Protein AF-A0A662W349-F1 (afdb_monomer)

Radius of gyration: 21.01 Å; Cα contacts (8 Å, |Δi|>4): 55; chains: 1; bounding box: 49×40×63 Å

Nearest PDB structures (foldseek):
  4afl-assembly2_F  TM=8.249E-01  e=1.339E+00  Homo sapiens
  3na7-assembly1_A  TM=8.352E-01  e=6.544E+00  Helicobacter pylori NCTC 11638
  4ilo-assembly1_A  TM=7.785E-01  e=8.603E+00  Chlamydia trachomatis L2/434/Bu
  6sv1-assembly2_N  TM=6.855E-01  e=6.196E+00  Rhodospirillum rubrum

Secondary structure (DSSP, 8-state):
--------HHHHHHHHHHHHHHHHHHHHHHHHHHTT---------TT-SS--HHHHHHHHHHHHHHHHHHHHHHHHHHT-SS-TTHHHHHHHHHHHHHHHHHHHHHHHHHHHHHHHHHHHHHHHHHH-TTS--

Foldseek 3Di:
DPPPPPCDPVVVLVVVLVCVLCVVVVVVVVVCVVVVHPDPSPDDDPQDLDQPCVSLVVLVVLLVVLVVLLVVLVVVLVPDDDDPCNVVSVVSNVVSVVCNVSSVVNSVVSVVVSVVSNVVVVCCVVPPVDPPD

Sequence (133 aa):
VAARKLYGFRGFIFHQTIELLAFPTITASFIAWILRRKRPFAVTPKKAEKIPFKLVLPYVTLLVILIASVVKGAFYISGLNMSPFWFAVIVNIFWATYFIPFITFGVYTVFRYYEKEAGVKILERVYEPNLFS

Structure (mmCIF, N/CA/C/O backbone):
data_AF-A0A662W349-F1
#
_entry.id   AF-A0A662W349-F1
#
loop_
_atom_site.group_PDB
_atom_site.id
_atom_site.type_symbol
_atom_site.label_atom_id
_atom_site.label_alt_id
_atom_site.label_comp_id
_atom_site.label_asym_id
_atom_site.label_entity_id
_atom_site.label_seq_id
_atom_site.pdbx_PDB_ins_code
_atom_site.Cartn_x
_atom_site.Cartn_y
_atom_site.Cartn_z
_atom_site.occupancy
_atom_site.B_iso_or_equiv
_atom_site.auth_seq_id
_atom_site.auth_comp_id
_atom_site.auth_asym_id
_atom_site.auth_atom_id
_atom_site.pdbx_PDB_model_num
ATOM 1 N N . VAL A 1 1 ? 14.307 -5.486 34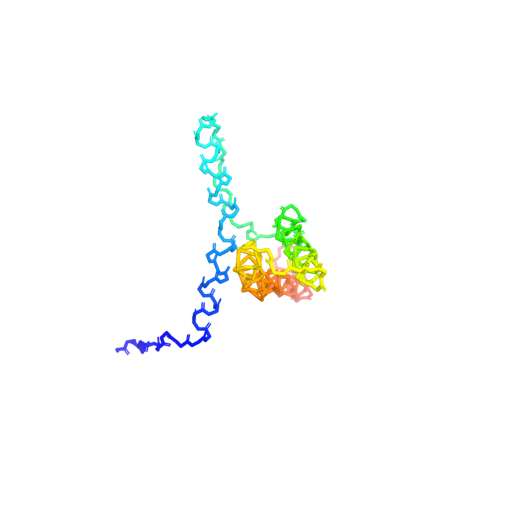.461 1.00 41.00 1 VAL A N 1
ATOM 2 C CA . VAL A 1 1 ? 14.955 -5.088 33.188 1.00 41.00 1 VAL A CA 1
ATOM 3 C C . VAL A 1 1 ? 14.077 -5.579 32.049 1.00 41.00 1 VAL A C 1
ATOM 5 O O . VAL A 1 1 ? 14.002 -6.779 31.830 1.00 41.00 1 VAL A O 1
ATOM 8 N N . ALA A 1 2 ? 13.305 -4.687 31.421 1.00 46.50 2 ALA A N 1
ATOM 9 C CA . ALA A 1 2 ? 12.405 -5.062 30.333 1.00 46.50 2 ALA A CA 1
ATOM 10 C C . ALA A 1 2 ? 13.232 -5.611 29.163 1.00 46.50 2 ALA A C 1
ATOM 12 O O . ALA A 1 2 ? 14.153 -4.944 28.691 1.00 46.50 2 ALA A O 1
ATOM 13 N N . ALA A 1 3 ? 12.934 -6.838 28.734 1.00 46.69 3 ALA A N 1
ATOM 14 C CA . ALA A 1 3 ? 13.577 -7.455 27.587 1.00 46.69 3 ALA A CA 1
ATOM 15 C C . ALA A 1 3 ? 13.434 -6.518 26.380 1.00 46.69 3 ALA A C 1
ATOM 17 O O . ALA A 1 3 ? 12.326 -6.307 25.881 1.00 46.69 3 ALA A O 1
ATOM 18 N N . 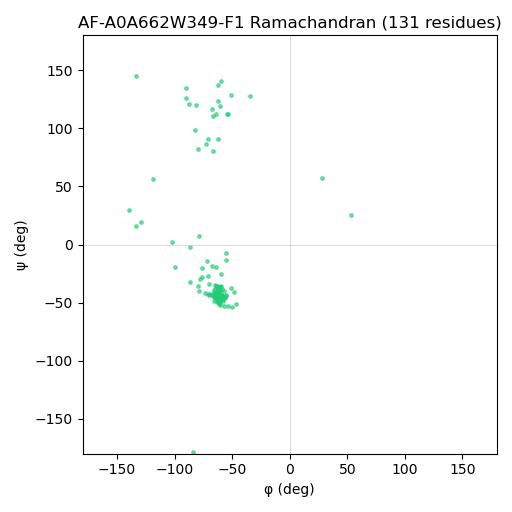ARG A 1 4 ? 14.549 -5.947 25.908 1.00 54.16 4 ARG A N 1
ATOM 19 C CA . ARG A 1 4 ? 14.615 -5.348 24.574 1.00 54.16 4 ARG A CA 1
ATOM 20 C C . ARG A 1 4 ? 14.349 -6.491 23.597 1.00 54.16 4 ARG A C 1
ATOM 22 O O . ARG A 1 4 ? 15.270 -7.217 23.239 1.00 54.16 4 ARG A O 1
ATOM 29 N N . LYS A 1 5 ? 13.084 -6.719 23.227 1.00 62.53 5 LYS A N 1
ATOM 30 C CA . LYS A 1 5 ? 12.742 -7.597 22.104 1.00 62.53 5 LYS A CA 1
ATOM 31 C C . LYS A 1 5 ? 13.537 -7.070 20.915 1.00 62.53 5 LYS A C 1
ATOM 33 O O . LYS A 1 5 ? 13.284 -5.948 20.483 1.00 62.53 5 LYS A O 1
ATOM 38 N N . LEU A 1 6 ? 14.521 -7.838 20.443 1.00 61.59 6 LEU A N 1
ATOM 39 C CA . LEU A 1 6 ? 15.265 -7.487 19.239 1.00 61.59 6 LEU A CA 1
ATOM 40 C C . LEU A 1 6 ? 14.255 -7.186 18.128 1.00 61.59 6 LEU A C 1
ATOM 42 O O . LEU A 1 6 ? 13.342 -7.980 17.880 1.00 61.59 6 LEU A O 1
ATOM 46 N N . TYR A 1 7 ? 14.420 -6.033 17.482 1.00 74.12 7 TYR A N 1
ATOM 47 C CA . TYR A 1 7 ? 13.676 -5.638 16.294 1.00 74.12 7 TYR A CA 1
ATOM 48 C C . TYR A 1 7 ? 14.067 -6.576 15.143 1.00 74.12 7 TYR A C 1
ATOM 50 O O . TYR A 1 7 ? 14.968 -6.300 14.360 1.00 74.12 7 TYR A O 1
ATOM 58 N N . GLY A 1 8 ? 13.469 -7.766 15.126 1.00 85.38 8 GLY A N 1
ATOM 59 C CA . GLY A 1 8 ? 13.697 -8.775 14.097 1.00 85.38 8 GLY A CA 1
ATOM 60 C C . GLY A 1 8 ? 12.823 -8.538 12.870 1.00 85.38 8 GLY A C 1
ATOM 61 O O . GLY A 1 8 ? 11.985 -7.637 12.849 1.00 85.38 8 GLY A O 1
ATOM 62 N N . PHE A 1 9 ? 12.940 -9.420 11.878 1.00 85.25 9 PHE A N 1
ATOM 63 C CA . PHE A 1 9 ? 12.150 -9.374 10.642 1.00 85.25 9 PHE A CA 1
ATOM 64 C C . PHE A 1 9 ? 10.641 -9.198 10.890 1.00 85.25 9 PHE A C 1
ATOM 66 O O . PHE A 1 9 ? 9.992 -8.378 10.253 1.00 85.25 9 PHE A O 1
ATOM 73 N N . ARG A 1 10 ? 10.083 -9.887 11.896 1.00 83.75 10 ARG A N 1
ATOM 74 C CA . ARG A 1 10 ? 8.673 -9.721 12.296 1.00 83.75 10 ARG A CA 1
ATOM 75 C C . ARG A 1 10 ? 8.348 -8.304 12.779 1.00 83.75 10 ARG A C 1
ATOM 77 O O . ARG A 1 10 ? 7.281 -7.791 12.464 1.00 83.75 10 ARG A O 1
ATOM 84 N N . GLY A 1 11 ? 9.256 -7.688 13.538 1.00 85.44 11 GLY A N 1
ATOM 85 C CA . GLY A 1 11 ? 9.127 -6.305 13.996 1.00 85.44 11 GLY A CA 1
ATOM 86 C C . GLY A 1 11 ? 9.177 -5.323 12.831 1.00 85.44 11 GLY A C 1
ATOM 87 O O . GLY A 1 11 ? 8.337 -4.434 12.767 1.00 85.44 11 GLY A O 1
ATOM 88 N N . PHE A 1 12 ? 10.076 -5.558 11.872 1.00 89.25 12 PHE A N 1
ATOM 89 C CA . PHE A 1 12 ? 10.162 -4.779 10.638 1.00 89.25 12 PHE A CA 1
ATOM 90 C C . PHE A 1 12 ? 8.874 -4.846 9.808 1.00 89.25 12 PHE A C 1
ATOM 92 O O . PHE A 1 12 ? 8.305 -3.804 9.495 1.00 89.25 12 PHE A O 1
ATOM 99 N N . ILE A 1 13 ? 8.360 -6.050 9.519 1.00 88.06 13 ILE A N 1
ATOM 100 C CA . ILE A 1 13 ? 7.104 -6.205 8.766 1.00 88.06 13 ILE A CA 1
ATOM 101 C C . ILE A 1 13 ? 5.954 -5.487 9.471 1.00 88.06 13 ILE A C 1
ATOM 103 O O . ILE A 1 13 ? 5.190 -4.759 8.837 1.00 88.06 13 ILE A O 1
ATOM 107 N N . PHE A 1 14 ? 5.836 -5.672 10.785 1.00 87.75 14 PHE A N 1
ATOM 108 C CA . PHE A 1 14 ? 4.772 -5.057 11.567 1.00 87.75 14 PHE A CA 1
ATOM 109 C C . PHE A 1 14 ? 4.871 -3.530 11.577 1.00 87.75 14 PHE A C 1
ATOM 111 O O . PHE A 1 14 ? 3.872 -2.853 11.348 1.00 87.75 14 PHE A O 1
ATOM 118 N N . HIS A 1 15 ? 6.070 -2.990 11.788 1.00 89.62 15 HIS A N 1
ATOM 119 C CA . HIS A 1 15 ? 6.314 -1.554 11.779 1.00 89.62 15 HIS A CA 1
ATOM 120 C C . HIS A 1 15 ? 5.983 -0.939 10.417 1.00 89.62 15 HIS A C 1
ATOM 122 O O . HIS A 1 15 ? 5.150 -0.038 10.351 1.00 89.62 15 HIS A O 1
ATOM 128 N N . GLN A 1 16 ? 6.516 -1.511 9.333 1.00 91.94 16 GLN A N 1
ATOM 129 C CA . GLN A 1 16 ? 6.256 -1.040 7.973 1.00 91.94 16 GLN A CA 1
ATOM 130 C C . GLN A 1 16 ? 4.762 -1.072 7.632 1.00 91.94 16 GLN A C 1
ATOM 132 O O . GLN A 1 16 ? 4.227 -0.173 6.985 1.00 91.94 16 GLN A O 1
ATOM 137 N N . THR A 1 17 ? 4.063 -2.105 8.100 1.00 91.31 17 THR A N 1
ATOM 138 C CA . THR A 1 17 ? 2.618 -2.239 7.908 1.00 91.31 17 THR A CA 1
ATOM 139 C C . THR A 1 17 ? 1.848 -1.162 8.671 1.00 91.31 17 THR A C 1
ATOM 141 O O . THR A 1 17 ? 0.936 -0.559 8.110 1.00 91.31 17 THR A O 1
ATOM 144 N N . ILE A 1 18 ? 2.207 -0.886 9.930 1.00 88.94 18 ILE A N 1
ATOM 145 C CA . ILE A 1 18 ? 1.563 0.173 10.721 1.00 88.94 18 ILE A CA 1
ATOM 146 C C . ILE A 1 18 ? 1.774 1.540 10.079 1.00 88.94 18 ILE A C 1
ATOM 148 O O . ILE A 1 18 ? 0.818 2.307 9.993 1.00 88.94 18 ILE A O 1
ATOM 152 N N . GLU A 1 19 ? 2.983 1.845 9.611 1.00 89.44 19 GLU A N 1
ATOM 153 C CA . GLU A 1 19 ? 3.259 3.114 8.933 1.00 89.44 19 GLU A CA 1
ATOM 154 C C . GLU A 1 19 ? 2.380 3.286 7.690 1.00 89.44 19 GLU A C 1
ATOM 156 O O . GLU A 1 19 ? 1.741 4.326 7.516 1.00 89.44 19 GLU A O 1
ATOM 161 N N . LEU A 1 20 ? 2.260 2.238 6.870 1.00 89.69 20 LEU A N 1
ATOM 162 C CA . LEU A 1 20 ? 1.408 2.249 5.680 1.00 89.69 20 LEU A CA 1
ATOM 163 C C . LEU A 1 20 ? -0.084 2.375 6.019 1.00 89.69 20 LEU A C 1
ATOM 165 O O . LEU A 1 20 ? -0.806 3.087 5.324 1.00 89.69 20 LEU A O 1
ATOM 169 N N . LEU A 1 21 ? -0.555 1.735 7.094 1.00 87.38 21 LEU A N 1
ATOM 170 C CA . LEU A 1 21 ? -1.930 1.885 7.591 1.00 87.38 21 LEU A CA 1
ATOM 171 C C . LEU A 1 21 ? -2.190 3.260 8.230 1.00 87.38 21 LEU A C 1
ATOM 173 O O . LEU A 1 21 ? -3.324 3.733 8.269 1.00 87.38 21 LEU A O 1
ATOM 177 N N . ALA A 1 22 ? -1.168 3.922 8.762 1.00 86.25 22 ALA A N 1
ATOM 178 C CA . ALA A 1 22 ? -1.312 5.270 9.296 1.00 86.25 22 ALA A CA 1
ATOM 179 C C . ALA A 1 22 ? -1.352 6.315 8.171 1.00 86.25 22 ALA A C 1
ATOM 181 O O . ALA A 1 22 ? -2.014 7.349 8.313 1.00 86.25 22 ALA A O 1
ATOM 182 N N . PHE A 1 23 ? -0.688 6.029 7.047 1.00 86.94 23 PHE A N 1
ATOM 183 C CA . PHE A 1 23 ? -0.443 6.982 5.972 1.00 86.94 23 PHE A CA 1
ATOM 184 C C . PHE A 1 23 ? -1.717 7.674 5.454 1.00 86.94 23 PHE A C 1
ATOM 186 O O . PHE A 1 23 ? -1.762 8.901 5.530 1.00 86.94 23 PHE A O 1
ATOM 193 N N . PRO A 1 24 ? -2.812 6.988 5.054 1.00 84.12 24 PRO A N 1
ATOM 194 C CA . PRO A 1 24 ? -4.012 7.677 4.565 1.00 84.12 24 PRO A CA 1
ATOM 195 C C . PRO A 1 24 ? -4.651 8.610 5.594 1.00 84.12 24 PRO A C 1
ATOM 197 O O . PRO A 1 24 ? -5.138 9.682 5.239 1.00 84.12 24 PRO A O 1
ATOM 200 N N . THR A 1 25 ? -4.635 8.227 6.873 1.00 82.56 25 THR A N 1
ATOM 201 C CA . THR A 1 25 ? -5.194 9.041 7.962 1.00 82.56 25 THR A CA 1
ATOM 202 C C . THR A 1 25 ? -4.344 10.285 8.204 1.00 82.56 25 THR A C 1
ATOM 204 O O . THR A 1 25 ? -4.884 11.386 8.342 1.00 82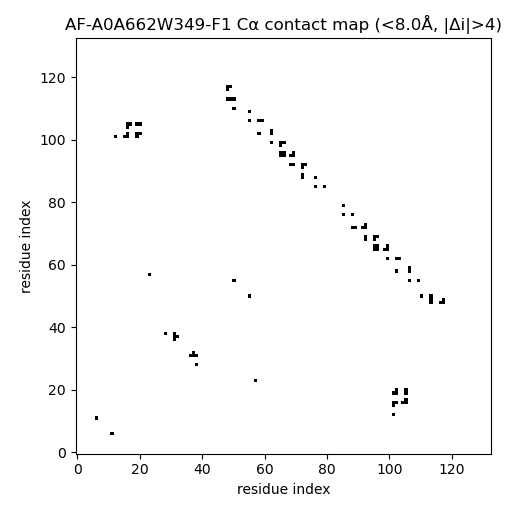.56 25 THR A O 1
ATOM 207 N N . ILE A 1 26 ? -3.017 10.132 8.208 1.00 85.25 26 ILE A N 1
ATOM 208 C CA . ILE A 1 26 ? -2.066 11.241 8.340 1.00 85.25 26 ILE A CA 1
ATOM 209 C C . ILE A 1 26 ? -2.203 12.190 7.145 1.00 85.25 26 ILE A C 1
ATOM 211 O O . ILE A 1 26 ? -2.400 13.389 7.339 1.00 85.25 26 ILE A O 1
ATOM 215 N N . THR A 1 27 ? -2.201 11.669 5.916 1.00 88.19 27 THR A N 1
ATOM 216 C CA . THR A 1 27 ? -2.360 12.463 4.691 1.00 88.19 27 THR A CA 1
ATOM 217 C C . THR A 1 27 ? -3.700 13.195 4.664 1.00 88.19 27 THR A C 1
ATOM 219 O O . THR A 1 27 ? -3.742 14.390 4.379 1.00 88.19 27 THR A O 1
ATOM 222 N N . ALA A 1 28 ? -4.803 12.531 5.017 1.00 85.00 28 ALA A N 1
ATOM 223 C CA . ALA A 1 28 ? -6.116 13.171 5.080 1.00 85.00 28 ALA A CA 1
ATOM 224 C C . ALA A 1 28 ? -6.165 14.293 6.129 1.00 85.00 28 ALA A C 1
ATOM 226 O O . ALA A 1 28 ? -6.798 15.324 5.894 1.00 85.00 28 ALA A O 1
ATOM 227 N N . SER A 1 29 ? -5.493 14.107 7.268 1.00 85.75 29 SER A N 1
ATOM 228 C CA . SER A 1 29 ? -5.413 15.112 8.334 1.00 85.75 29 SER A CA 1
ATOM 229 C C . SER A 1 29 ? -4.573 16.313 7.902 1.00 85.75 29 SER A C 1
ATOM 231 O O . SER A 1 29 ? -4.988 17.455 8.093 1.00 85.75 29 SER A O 1
ATOM 233 N N . PHE A 1 30 ? -3.443 16.062 7.240 1.00 89.06 30 PHE A N 1
ATOM 234 C CA . PHE A 1 30 ? -2.594 17.093 6.651 1.00 89.06 30 PHE A CA 1
ATOM 235 C C . PHE A 1 30 ? -3.343 17.918 5.592 1.00 89.06 30 PHE A C 1
ATOM 237 O O . PHE A 1 30 ? -3.350 19.146 5.653 1.00 89.06 30 PHE A O 1
ATOM 244 N N . ILE A 1 31 ? -4.064 17.261 4.676 1.00 89.88 31 ILE A N 1
ATOM 245 C CA . ILE A 1 31 ? -4.890 17.939 3.665 1.00 89.88 31 ILE A CA 1
ATOM 246 C C . ILE A 1 31 ? -6.014 18.749 4.326 1.00 89.88 31 ILE A C 1
ATOM 248 O O . ILE A 1 31 ? -6.271 19.887 3.937 1.00 89.88 31 ILE A O 1
ATOM 252 N N . ALA A 1 32 ? -6.693 18.194 5.335 1.00 88.12 32 ALA A N 1
ATOM 253 C CA . ALA A 1 32 ? -7.740 18.914 6.056 1.00 88.12 32 ALA A CA 1
ATOM 254 C C . ALA A 1 32 ? -7.198 20.180 6.734 1.00 88.12 32 ALA A C 1
ATOM 256 O O . ALA A 1 32 ? -7.855 21.221 6.680 1.00 88.12 32 ALA A O 1
ATOM 257 N N . TRP A 1 33 ? -5.995 20.104 7.307 1.00 89.12 33 TRP A N 1
ATOM 258 C CA . TRP A 1 33 ? -5.300 21.245 7.893 1.00 89.12 33 TRP A CA 1
ATOM 259 C C . TRP A 1 33 ? -4.974 22.326 6.850 1.00 89.12 33 TRP A C 1
ATOM 261 O O . TRP A 1 33 ? -5.337 23.482 7.070 1.00 89.12 33 TRP A O 1
ATOM 271 N N . ILE A 1 34 ? -4.410 21.959 5.688 1.00 93.94 34 ILE A N 1
ATOM 272 C CA . ILE A 1 34 ? -4.162 22.898 4.571 1.00 93.94 34 ILE A CA 1
ATOM 273 C C . ILE A 1 34 ? -5.457 23.610 4.160 1.00 93.94 34 ILE A C 1
ATOM 275 O O . ILE A 1 34 ? -5.484 24.826 3.980 1.00 93.94 34 ILE A O 1
ATOM 279 N N . LEU A 1 35 ? -6.558 22.864 4.065 1.00 95.31 35 LEU A N 1
ATOM 280 C CA . LEU A 1 35 ? -7.871 23.388 3.683 1.00 95.31 35 LEU A CA 1
ATOM 281 C C . LEU A 1 35 ? -8.607 24.112 4.826 1.00 95.31 35 LEU A C 1
ATOM 283 O O . LEU A 1 35 ? -9.788 24.428 4.680 1.00 95.31 35 LEU A O 1
ATOM 287 N N . ARG A 1 36 ? -7.952 24.338 5.975 1.00 91.00 36 ARG A N 1
ATOM 288 C CA . ARG A 1 36 ? -8.528 24.945 7.191 1.00 91.00 36 ARG A CA 1
ATOM 289 C C . ARG A 1 36 ? -9.813 24.256 7.677 1.00 91.00 36 ARG A C 1
ATOM 291 O O . ARG A 1 36 ? -10.641 24.862 8.358 1.00 91.00 36 ARG A O 1
ATOM 298 N N . ARG A 1 37 ? -9.992 22.971 7.354 1.00 85.56 37 ARG A N 1
ATOM 299 C CA . ARG A 1 37 ? -11.137 22.168 7.795 1.00 85.56 37 ARG A CA 1
ATOM 300 C C . ARG A 1 37 ? -10.886 21.669 9.212 1.00 85.56 37 ARG A C 1
ATOM 302 O O . ARG A 1 37 ? -9.964 20.896 9.454 1.00 85.56 37 ARG A O 1
ATOM 309 N N . LYS A 1 38 ? -11.761 22.042 10.145 1.00 77.06 38 LYS A N 1
ATOM 310 C CA . LYS A 1 38 ? -11.753 21.506 11.512 1.00 77.06 38 LYS A CA 1
ATOM 311 C C . LYS A 1 38 ? -12.422 20.130 11.526 1.00 77.06 38 LYS A C 1
ATOM 313 O O . LYS A 1 38 ? -13.612 20.021 11.807 1.00 77.06 38 LYS A O 1
ATOM 318 N N . ARG A 1 39 ? -11.683 19.076 11.165 1.00 68.81 39 ARG A N 1
ATOM 319 C CA . ARG A 1 39 ? -12.143 17.695 11.376 1.00 68.81 39 ARG A CA 1
ATOM 320 C C . ARG A 1 39 ? -11.672 17.199 12.744 1.00 68.81 39 ARG A C 1
ATOM 322 O O . ARG A 1 39 ? -10.470 17.257 12.997 1.00 68.81 39 ARG A O 1
ATOM 329 N N . PRO A 1 40 ? -12.572 16.701 13.611 1.00 68.62 40 PRO A N 1
ATOM 330 C CA . PRO A 1 40 ? -12.153 16.055 14.844 1.00 68.62 40 PRO A CA 1
ATOM 331 C C . PRO A 1 40 ? -11.318 14.817 14.507 1.00 68.62 40 PRO A C 1
ATOM 333 O O . PRO A 1 40 ? -11.652 14.061 13.589 1.00 68.62 40 PRO A O 1
ATOM 336 N N . PHE A 1 41 ? -10.226 14.623 15.246 1.00 64.44 41 PHE A N 1
ATOM 337 C CA . PHE A 1 41 ? -9.403 13.426 15.136 1.00 64.44 41 PHE A CA 1
ATOM 338 C C . PHE A 1 41 ? -10.181 12.253 15.739 1.00 64.44 41 PHE A C 1
ATOM 340 O O . PHE A 1 41 ? -10.154 12.016 16.945 1.00 64.44 41 PHE A O 1
ATOM 347 N N . ALA A 1 42 ? -10.954 11.562 14.903 1.00 61.84 42 ALA A N 1
ATOM 348 C CA . ALA A 1 42 ? -11.678 10.364 15.296 1.00 61.84 42 ALA A CA 1
ATOM 349 C C . ALA A 1 42 ? -10.680 9.211 15.472 1.00 61.84 42 ALA A C 1
ATOM 351 O O . ALA A 1 42 ? -10.414 8.447 14.546 1.00 61.84 42 ALA A O 1
ATOM 352 N N . VAL A 1 43 ? -10.113 9.109 16.674 1.00 55.72 43 VAL A N 1
ATOM 353 C CA . VAL A 1 43 ? -9.453 7.890 17.150 1.00 55.72 43 VAL A CA 1
ATOM 354 C C . VAL A 1 43 ? -10.469 6.748 17.158 1.00 55.72 43 VAL A C 1
ATOM 356 O O . VAL A 1 43 ? -11.645 6.956 17.457 1.00 55.72 43 VAL A O 1
ATOM 359 N N . THR A 1 44 ? -10.013 5.562 16.765 1.00 58.09 44 THR A N 1
ATOM 360 C CA . THR A 1 44 ? -10.789 4.351 16.467 1.00 58.09 44 THR A CA 1
ATOM 361 C C . THR A 1 44 ? -12.029 4.183 17.360 1.00 58.09 44 THR A C 1
ATOM 363 O O . THR A 1 44 ? -11.905 4.213 18.588 1.00 58.09 44 THR A O 1
ATOM 366 N N . PRO A 1 45 ? -13.234 3.980 16.796 1.00 56.69 45 PRO A N 1
ATOM 367 C CA . PRO A 1 45 ? -14.435 3.805 17.604 1.00 56.69 45 PRO A CA 1
ATOM 368 C C . PRO A 1 45 ? -14.334 2.522 18.442 1.00 56.69 45 PRO A C 1
ATOM 370 O O . PRO A 1 45 ? -14.414 1.424 17.898 1.00 56.69 45 PRO A O 1
ATOM 373 N N . LYS A 1 46 ? -14.243 2.658 19.774 1.00 57.03 46 LYS A N 1
ATOM 374 C CA . LYS A 1 46 ? -14.188 1.551 20.760 1.00 57.03 46 LYS A CA 1
ATOM 375 C C . LYS A 1 46 ? -15.356 0.548 20.690 1.00 57.03 46 LYS A C 1
ATOM 377 O O . LYS A 1 46 ? -15.348 -0.434 21.414 1.00 57.03 46 LYS A O 1
ATOM 382 N N . LYS A 1 47 ? -16.393 0.806 19.884 1.00 57.78 47 LYS A N 1
ATOM 383 C CA . LYS A 1 47 ? -17.620 -0.003 19.819 1.00 57.78 47 LYS A CA 1
ATOM 384 C C . LYS A 1 47 ? -18.078 -0.336 18.396 1.00 57.78 47 LYS A C 1
ATOM 386 O O . LYS A 1 47 ? -19.231 -0.728 18.234 1.00 57.78 47 LYS A O 1
ATOM 391 N N . ALA A 1 48 ? -17.247 -0.193 17.364 1.00 59.47 48 ALA A N 1
ATOM 392 C CA . ALA A 1 48 ? -17.703 -0.479 16.001 1.00 59.47 48 ALA A CA 1
ATOM 393 C C . ALA A 1 48 ? -17.996 -1.979 15.799 1.00 59.47 48 ALA A C 1
ATOM 395 O O . ALA A 1 48 ? -17.115 -2.819 15.910 1.00 59.47 48 ALA A O 1
ATOM 396 N N . GLU A 1 49 ? -19.258 -2.311 15.515 1.00 60.72 49 GLU A N 1
ATOM 397 C CA . GLU A 1 49 ? -19.728 -3.683 15.243 1.00 60.72 49 GLU A CA 1
ATOM 398 C C . GLU A 1 49 ? -19.356 -4.188 13.849 1.00 60.72 49 GLU A C 1
ATOM 400 O O . GLU A 1 49 ? -19.380 -5.386 13.587 1.00 60.72 49 GLU A O 1
ATOM 405 N N . LYS A 1 50 ? -19.051 -3.269 12.932 1.00 70.44 50 LYS A N 1
ATOM 406 C CA . LYS A 1 50 ? -18.769 -3.570 11.533 1.00 70.44 50 LYS A CA 1
ATOM 407 C C . LYS A 1 50 ? -17.524 -2.830 11.098 1.00 70.44 50 LYS A C 1
ATOM 409 O O . LYS A 1 50 ? -17.307 -1.685 11.499 1.00 70.44 50 LYS A O 1
ATOM 414 N N . ILE A 1 51 ? -16.754 -3.473 10.227 1.00 72.94 51 ILE A N 1
ATOM 415 C CA . ILE A 1 51 ? -15.626 -2.841 9.553 1.00 72.94 51 ILE A CA 1
ATOM 416 C C . ILE A 1 51 ? -16.176 -1.661 8.745 1.00 72.94 51 ILE A C 1
ATOM 418 O O . ILE A 1 51 ? -17.002 -1.867 7.849 1.00 72.94 51 ILE A O 1
ATOM 422 N N . PRO A 1 52 ? -15.751 -0.419 9.019 1.00 76.44 52 PRO A N 1
ATOM 423 C CA . PRO A 1 52 ? -16.152 0.704 8.198 1.00 76.44 52 PRO A CA 1
ATOM 424 C C . PRO A 1 52 ? -15.522 0.527 6.817 1.00 76.44 52 PRO A C 1
ATOM 426 O O . PRO A 1 52 ? -14.313 0.666 6.660 1.00 76.44 52 PRO A O 1
ATOM 429 N N . PHE A 1 53 ? -16.339 0.250 5.798 1.00 77.06 53 PHE A N 1
ATOM 430 C CA . PHE A 1 53 ? -15.874 0.063 4.416 1.00 77.06 53 PHE A CA 1
ATOM 431 C C . PHE A 1 53 ? -14.971 1.214 3.946 1.00 77.06 53 PHE A C 1
ATOM 433 O O . PHE A 1 53 ? -13.944 0.989 3.316 1.00 77.06 53 PHE A O 1
ATOM 440 N N . LYS A 1 54 ? -15.292 2.449 4.358 1.00 80.06 54 LYS A N 1
ATOM 441 C CA . LYS A 1 54 ? -14.504 3.662 4.077 1.00 80.06 54 LYS A CA 1
ATOM 442 C C . LYS A 1 54 ? -13.066 3.613 4.611 1.00 80.06 54 LYS A C 1
ATOM 444 O O . LYS A 1 54 ? -12.216 4.315 4.077 1.00 80.06 54 LYS A O 1
ATOM 449 N N . LEU A 1 55 ? -12.801 2.825 5.654 1.00 79.88 55 LEU A N 1
ATOM 450 C CA . LEU A 1 55 ? -11.465 2.642 6.220 1.00 79.88 55 LEU A CA 1
ATOM 451 C C . LEU A 1 55 ? -10.636 1.675 5.374 1.00 79.88 55 LEU A C 1
ATOM 453 O O . LEU A 1 55 ? -9.460 1.924 5.163 1.00 79.88 55 LEU A O 1
ATOM 457 N N . VAL A 1 56 ? -11.239 0.592 4.876 1.00 85.25 56 VAL A N 1
ATOM 458 C CA . VAL A 1 56 ? -10.524 -0.466 4.140 1.00 85.25 56 VAL A CA 1
ATOM 459 C C . VAL A 1 56 ? -10.393 -0.152 2.649 1.00 85.25 56 VAL A C 1
ATOM 461 O O . VAL A 1 56 ? -9.381 -0.487 2.034 1.00 85.25 56 VAL A O 1
ATOM 464 N N . LEU A 1 57 ? -11.378 0.550 2.082 1.00 88.81 57 LEU A N 1
ATOM 465 C CA . LEU A 1 57 ? -11.434 0.927 0.672 1.00 88.81 57 LEU A CA 1
ATOM 466 C C . LEU A 1 57 ? -10.124 1.519 0.115 1.00 88.81 57 LEU A C 1
ATOM 468 O O . LEU A 1 57 ? -9.671 1.007 -0.905 1.00 88.81 57 LEU A O 1
ATOM 472 N N . PRO A 1 58 ? -9.476 2.536 0.727 1.00 88.69 58 PRO A N 1
ATOM 473 C CA . PRO A 1 58 ? -8.253 3.108 0.157 1.00 88.69 58 PRO A CA 1
ATOM 474 C C . PRO A 1 58 ? -7.125 2.077 0.008 1.00 88.69 58 PRO A C 1
ATOM 476 O O . PRO A 1 58 ? -6.399 2.116 -0.982 1.00 88.69 58 PRO A O 1
ATOM 479 N N . TYR A 1 59 ? -7.011 1.124 0.937 1.00 91.31 59 TYR A N 1
ATOM 480 C CA . TYR A 1 59 ? -5.983 0.083 0.889 1.00 91.31 59 TYR A CA 1
ATOM 481 C C . TYR A 1 59 ? -6.277 -0.968 -0.175 1.00 91.31 59 TYR A C 1
ATOM 483 O O . TYR A 1 59 ? -5.371 -1.364 -0.899 1.00 91.31 59 TYR A O 1
ATOM 491 N N . VAL A 1 60 ? -7.538 -1.393 -0.305 1.00 92.12 60 VAL A N 1
ATOM 492 C CA . VAL A 1 60 ? -7.948 -2.353 -1.342 1.00 92.12 60 VAL A CA 1
ATOM 493 C C . VAL A 1 60 ? -7.773 -1.743 -2.730 1.00 92.12 60 VAL A C 1
ATOM 495 O O . VAL A 1 60 ? -7.203 -2.383 -3.608 1.00 92.12 60 VAL A O 1
ATOM 498 N N . THR A 1 61 ? -8.181 -0.486 -2.917 1.00 93.00 61 THR A N 1
ATOM 499 C CA . THR A 1 61 ? -7.967 0.239 -4.175 1.00 93.00 61 THR A CA 1
ATOM 500 C C . THR A 1 61 ? -6.480 0.346 -4.503 1.00 93.00 61 THR A C 1
ATOM 502 O O . THR A 1 61 ? -6.079 0.040 -5.624 1.00 93.00 61 THR A O 1
ATOM 505 N N . LEU A 1 62 ? -5.644 0.724 -3.529 1.00 92.88 62 LEU A N 1
ATOM 506 C CA . LEU A 1 62 ? -4.197 0.806 -3.725 1.00 92.88 62 LEU A CA 1
ATOM 507 C C . LEU A 1 62 ? -3.591 -0.562 -4.068 1.00 92.88 62 LEU A C 1
ATOM 509 O O . LEU A 1 62 ? -2.764 -0.648 -4.970 1.00 92.88 62 LEU A O 1
ATOM 513 N N . LEU A 1 63 ? -4.036 -1.634 -3.410 1.00 95.00 63 LEU A N 1
ATOM 514 C CA . LEU A 1 63 ? -3.582 -2.997 -3.678 1.00 95.00 63 LEU A CA 1
ATOM 515 C C . LEU A 1 63 ? -3.901 -3.427 -5.118 1.00 95.00 63 LEU A C 1
ATOM 517 O O . LEU A 1 63 ? -3.024 -3.940 -5.809 1.00 95.00 63 LEU A O 1
ATOM 521 N N . VAL A 1 64 ? -5.121 -3.160 -5.595 1.00 96.00 64 VAL A N 1
ATOM 522 C CA . VAL A 1 64 ? -5.527 -3.446 -6.982 1.00 96.00 64 VAL A CA 1
ATOM 523 C C . VAL A 1 64 ? -4.678 -2.653 -7.978 1.00 96.00 64 VAL A C 1
ATOM 525 O O . VAL A 1 64 ? -4.204 -3.223 -8.959 1.00 96.00 64 VAL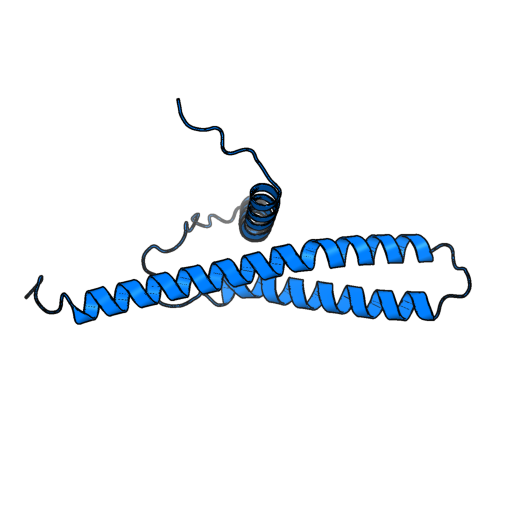 A O 1
ATOM 528 N N . ILE A 1 65 ? -4.432 -1.364 -7.713 1.00 96.38 65 ILE A N 1
ATOM 529 C CA . ILE A 1 65 ? -3.576 -0.518 -8.560 1.00 96.38 65 ILE A CA 1
ATOM 530 C C . ILE A 1 65 ? -2.145 -1.065 -8.614 1.00 96.38 65 ILE A C 1
ATOM 532 O O . ILE A 1 65 ? -1.562 -1.134 -9.694 1.00 96.38 65 ILE A O 1
ATOM 536 N N . LEU A 1 66 ? -1.578 -1.477 -7.477 1.00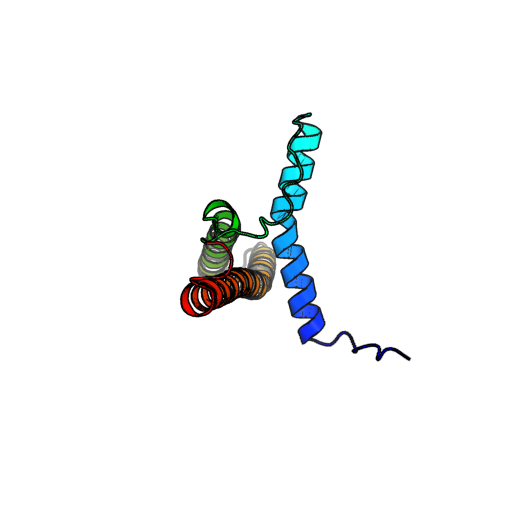 96.31 66 LEU A N 1
ATOM 537 C CA . LEU A 1 66 ? -0.223 -2.029 -7.417 1.00 96.31 66 LEU A CA 1
ATOM 538 C C . LEU A 1 66 ? -0.113 -3.347 -8.184 1.00 96.31 66 LEU A C 1
ATOM 540 O O . LEU A 1 66 ? 0.810 -3.503 -8.980 1.00 96.31 66 LEU A O 1
ATOM 544 N N . ILE A 1 67 ? -1.074 -4.259 -8.014 1.00 96.62 67 ILE A N 1
ATOM 545 C CA . ILE A 1 67 ? -1.116 -5.524 -8.762 1.00 96.62 67 ILE A CA 1
ATOM 546 C C . ILE A 1 67 ? -1.232 -5.247 -10.265 1.00 96.62 67 ILE A C 1
ATOM 548 O O . ILE A 1 67 ? -0.452 -5.782 -11.051 1.00 96.62 67 ILE A O 1
ATOM 552 N N . ALA A 1 68 ? -2.150 -4.366 -10.672 1.00 96.88 68 ALA A N 1
ATOM 553 C CA . ALA A 1 68 ? -2.304 -3.981 -12.073 1.00 96.88 68 ALA A CA 1
ATOM 554 C C . ALA A 1 68 ? -1.026 -3.339 -12.640 1.00 96.88 68 ALA A C 1
ATOM 556 O O . ALA A 1 68 ? -0.659 -3.608 -13.783 1.00 96.88 68 ALA A O 1
ATOM 557 N N . SER A 1 69 ? -0.322 -2.532 -11.840 1.00 96.12 69 SER A N 1
ATOM 558 C CA . SER A 1 69 ? 0.956 -1.916 -12.210 1.00 96.12 69 SER A CA 1
ATOM 559 C C . SER A 1 69 ? 2.052 -2.959 -12.435 1.00 96.12 69 SER A C 1
ATOM 561 O O . SER A 1 69 ? 2.735 -2.910 -13.456 1.00 96.12 69 SER A O 1
ATOM 563 N N . VAL A 1 70 ? 2.176 -3.951 -11.544 1.00 96.31 70 VAL A N 1
ATOM 564 C CA . VAL A 1 70 ? 3.134 -5.062 -11.692 1.00 96.31 70 VAL A CA 1
ATOM 565 C C . VAL A 1 70 ? 2.839 -5.865 -12.956 1.00 96.31 70 VAL A C 1
ATOM 567 O O . VAL A 1 70 ? 3.741 -6.088 -13.761 1.00 96.31 70 VAL A O 1
ATOM 570 N N . VAL A 1 71 ? 1.576 -6.243 -13.172 1.00 95.75 71 VAL A N 1
ATOM 571 C CA . VAL A 1 71 ? 1.152 -7.002 -14.358 1.00 95.75 71 VAL A CA 1
ATOM 572 C C . VAL A 1 71 ? 1.446 -6.215 -15.637 1.00 95.75 71 VAL A C 1
ATOM 574 O O . VAL A 1 71 ? 2.085 -6.731 -16.554 1.00 95.75 71 VAL A O 1
ATOM 577 N N . LYS A 1 72 ? 1.045 -4.940 -15.691 1.00 94.25 72 LYS A N 1
ATOM 578 C CA . LYS A 1 72 ? 1.287 -4.070 -16.849 1.00 94.25 72 LYS A CA 1
ATOM 579 C C . LYS A 1 72 ? 2.781 -3.857 -17.101 1.00 94.25 72 LYS A C 1
ATOM 581 O O . LYS A 1 72 ? 3.207 -3.891 -18.252 1.00 94.25 72 LYS A O 1
ATOM 586 N N . GLY A 1 73 ? 3.572 -3.653 -16.050 1.00 91.94 73 GLY A N 1
ATOM 587 C CA . GLY A 1 73 ? 5.022 -3.500 -16.145 1.00 91.94 73 GLY A CA 1
ATOM 588 C C . GLY A 1 73 ? 5.704 -4.764 -16.669 1.00 91.94 73 GLY A C 1
ATOM 589 O O . GLY A 1 73 ? 6.571 -4.669 -17.535 1.00 91.94 73 GLY A O 1
ATOM 590 N N . ALA A 1 74 ? 5.282 -5.942 -16.204 1.00 91.62 74 ALA A N 1
ATOM 591 C CA . ALA A 1 74 ? 5.817 -7.221 -16.664 1.00 91.62 74 ALA A CA 1
ATOM 592 C C . ALA A 1 74 ? 5.551 -7.442 -18.164 1.00 91.62 74 ALA A C 1
ATOM 594 O O . ALA A 1 74 ? 6.478 -7.754 -18.912 1.00 91.62 74 ALA A O 1
ATOM 595 N N . PHE A 1 75 ? 4.318 -7.188 -18.624 1.00 91.25 75 PHE A N 1
ATOM 596 C CA . PHE A 1 75 ? 3.992 -7.231 -20.054 1.00 91.25 75 PHE A CA 1
ATOM 597 C C . PHE A 1 75 ? 4.790 -6.204 -20.859 1.00 91.25 75 PHE A C 1
ATOM 599 O O . PHE A 1 75 ? 5.291 -6.522 -21.936 1.00 91.25 75 PHE A O 1
ATOM 606 N N . TYR A 1 76 ? 4.964 -4.994 -20.327 1.00 89.00 76 TYR A N 1
ATOM 607 C CA . TYR A 1 76 ? 5.736 -3.953 -20.996 1.00 89.00 76 TYR A CA 1
ATOM 608 C C . TYR A 1 76 ? 7.197 -4.371 -21.210 1.00 89.00 76 TYR A C 1
ATOM 610 O O . TYR A 1 76 ? 7.701 -4.234 -22.318 1.00 89.00 76 TYR A O 1
ATOM 618 N N . ILE A 1 77 ? 7.858 -4.952 -20.200 1.00 85.88 77 ILE A N 1
ATOM 619 C CA . ILE A 1 77 ? 9.247 -5.430 -20.320 1.00 85.88 77 ILE A CA 1
ATOM 620 C C . ILE A 1 77 ? 9.374 -6.533 -21.375 1.00 85.88 77 ILE A C 1
ATOM 622 O O . ILE A 1 77 ? 10.334 -6.525 -22.142 1.00 85.88 77 ILE A O 1
ATOM 626 N N . SER A 1 78 ? 8.402 -7.446 -21.453 1.00 80.75 78 SER A N 1
ATOM 627 C CA . SER A 1 78 ? 8.445 -8.565 -22.405 1.00 80.75 78 SER A CA 1
ATOM 628 C C . SER A 1 78 ? 8.400 -8.145 -23.882 1.00 80.75 78 SER A C 1
ATOM 630 O O . SER A 1 78 ? 8.809 -8.918 -24.741 1.00 80.75 78 SER A O 1
ATOM 632 N N . GLY A 1 79 ? 7.936 -6.925 -24.180 1.00 78.62 79 GLY A N 1
ATOM 633 C CA . GLY A 1 79 ? 7.840 -6.384 -25.540 1.00 78.62 79 GLY A CA 1
ATOM 634 C C . GLY A 1 79 ? 8.938 -5.385 -25.925 1.00 78.62 79 GLY A C 1
ATOM 635 O O . GLY A 1 79 ? 8.872 -4.815 -27.014 1.00 78.62 79 GLY A O 1
ATOM 636 N N . LEU A 1 80 ? 9.917 -5.110 -25.054 1.00 70.56 80 LEU A N 1
ATOM 637 C CA . LEU A 1 80 ? 10.930 -4.080 -25.306 1.00 70.56 80 LEU A CA 1
ATOM 638 C C . LEU A 1 80 ? 12.142 -4.612 -26.083 1.00 70.56 80 LEU A C 1
ATOM 640 O O . LEU A 1 80 ? 12.915 -5.423 -25.579 1.00 70.56 80 LEU A O 1
ATOM 644 N N . ASN A 1 81 ? 12.402 -4.012 -27.246 1.00 63.94 81 ASN A N 1
ATOM 645 C CA . ASN A 1 81 ? 13.717 -4.027 -27.887 1.00 63.94 81 ASN A CA 1
ATOM 646 C C . ASN A 1 81 ? 14.586 -2.925 -27.252 1.00 63.94 81 ASN A C 1
ATOM 648 O O . ASN A 1 81 ? 14.403 -1.756 -27.578 1.00 63.94 81 ASN A O 1
ATOM 652 N N . MET A 1 82 ? 15.462 -3.287 -26.302 1.00 61.78 82 MET A N 1
ATOM 653 C CA . MET A 1 82 ? 16.537 -2.459 -25.703 1.00 61.78 82 MET A CA 1
ATOM 654 C C . MET A 1 82 ? 16.298 -0.929 -25.684 1.00 61.78 82 MET A C 1
ATOM 656 O O . MET A 1 82 ? 17.097 -0.143 -26.186 1.00 61.78 82 MET A O 1
ATOM 660 N N . SER A 1 83 ? 15.199 -0.484 -25.070 1.00 74.00 83 SER A N 1
ATOM 661 C CA . SER A 1 83 ? 14.947 0.940 -24.811 1.00 74.00 83 SER A CA 1
ATOM 662 C C . SER A 1 83 ? 15.513 1.323 -23.443 1.00 74.00 83 SER A C 1
ATOM 664 O O . SER A 1 83 ? 15.214 0.607 -22.489 1.00 74.00 83 SER A O 1
ATOM 666 N N . 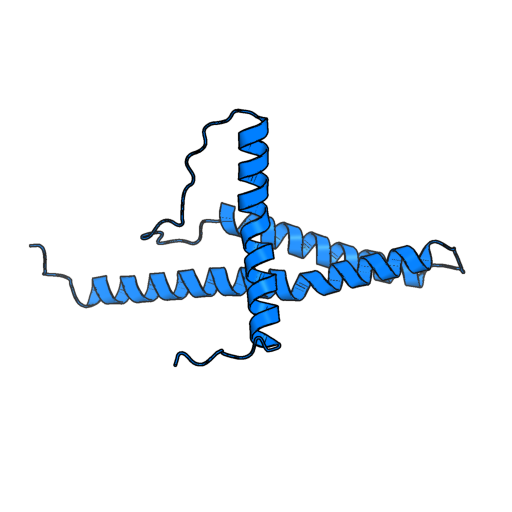PRO A 1 84 ? 16.236 2.450 -23.274 1.00 73.88 84 PRO A N 1
ATOM 667 C CA . PRO A 1 84 ? 16.806 2.875 -21.984 1.00 73.88 84 PRO A CA 1
ATOM 668 C C . PRO A 1 84 ? 15.786 2.998 -20.834 1.00 73.88 84 PRO A C 1
ATOM 670 O O . PRO A 1 84 ? 16.166 3.042 -19.667 1.00 73.88 84 PRO A O 1
ATOM 673 N N . PHE A 1 85 ? 14.485 2.981 -21.135 1.00 80.94 85 PHE A N 1
ATOM 674 C CA . PHE A 1 85 ? 13.407 2.969 -20.148 1.00 80.94 85 PHE A CA 1
ATOM 675 C C . PHE A 1 85 ? 13.240 1.646 -19.381 1.00 80.94 85 PHE A C 1
ATOM 677 O O . PHE A 1 85 ? 12.562 1.639 -18.353 1.00 80.94 85 PHE A O 1
ATOM 684 N N . TRP A 1 86 ? 13.852 0.537 -19.821 1.00 83.50 86 TRP A N 1
ATOM 685 C CA . TRP A 1 86 ? 13.662 -0.783 -19.198 1.00 83.50 86 TRP A CA 1
ATOM 686 C C . TRP A 1 86 ? 14.012 -0.791 -17.700 1.00 83.50 86 TRP A C 1
ATOM 688 O O . TRP A 1 86 ? 13.270 -1.348 -16.889 1.00 83.50 86 TRP A O 1
ATOM 698 N N . PHE A 1 87 ? 15.088 -0.098 -17.313 1.00 88.19 87 PHE A N 1
ATOM 699 C CA . PHE A 1 87 ? 15.530 -0.018 -15.920 1.00 88.19 87 PHE A CA 1
ATOM 700 C C . PHE A 1 87 ? 14.509 0.706 -15.032 1.00 88.19 87 PHE A C 1
ATOM 702 O O . PHE A 1 87 ? 14.172 0.228 -13.949 1.00 88.19 87 PHE A O 1
ATOM 709 N N . ALA A 1 88 ? 13.949 1.822 -15.509 1.00 90.75 88 ALA A N 1
ATOM 710 C CA . ALA A 1 88 ? 12.924 2.562 -14.776 1.00 90.75 88 ALA A CA 1
ATOM 711 C C . ALA A 1 88 ? 11.668 1.708 -14.538 1.00 90.75 88 ALA A C 1
ATOM 713 O O . ALA A 1 88 ? 11.055 1.779 -13.471 1.00 90.75 88 ALA A O 1
ATOM 714 N N . VAL A 1 89 ? 11.294 0.867 -15.506 1.00 91.00 89 VAL A N 1
ATOM 715 C CA . VAL A 1 89 ? 10.149 -0.041 -15.366 1.00 91.00 89 VAL A CA 1
ATOM 716 C C . VAL A 1 89 ? 10.430 -1.110 -14.310 1.00 91.00 89 VAL A C 1
ATOM 718 O O . VAL A 1 89 ? 9.580 -1.337 -13.452 1.00 91.00 89 VAL A O 1
ATOM 721 N N . ILE A 1 90 ? 11.629 -1.700 -14.294 1.00 92.12 90 ILE A N 1
ATOM 722 C CA . ILE A 1 90 ? 12.024 -2.674 -13.262 1.00 92.12 90 ILE A CA 1
ATOM 723 C C . ILE A 1 90 ? 11.982 -2.059 -11.868 1.00 92.12 90 ILE A C 1
ATOM 725 O O . ILE A 1 90 ? 11.425 -2.666 -10.957 1.00 92.12 90 ILE A O 1
ATOM 729 N N . VAL A 1 91 ? 12.524 -0.851 -11.694 1.00 94.06 91 VAL A N 1
ATOM 730 C CA . VAL A 1 91 ? 12.496 -0.157 -10.399 1.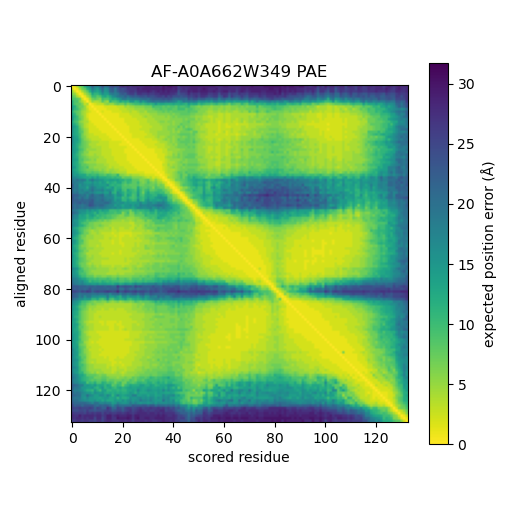00 94.06 91 VAL A CA 1
ATOM 731 C C . VAL A 1 91 ? 11.052 0.054 -9.933 1.00 94.06 91 VAL A C 1
ATOM 733 O O . VAL A 1 91 ? 10.734 -0.218 -8.776 1.00 94.06 91 VAL A O 1
ATOM 736 N N . ASN A 1 92 ? 10.147 0.462 -10.826 1.00 94.69 92 ASN A N 1
ATOM 737 C CA . ASN A 1 92 ? 8.731 0.617 -10.485 1.00 94.69 92 ASN A CA 1
ATOM 738 C C . ASN A 1 92 ? 8.056 -0.715 -10.126 1.00 94.69 92 ASN A C 1
ATOM 740 O O . ASN A 1 92 ? 7.308 -0.769 -9.151 1.00 94.69 92 ASN A O 1
ATOM 744 N N . ILE A 1 93 ? 8.336 -1.794 -10.864 1.00 95.31 93 ILE A N 1
ATOM 745 C CA . ILE A 1 93 ? 7.826 -3.136 -10.542 1.00 95.31 93 ILE A CA 1
ATOM 746 C C . ILE A 1 93 ? 8.347 -3.594 -9.182 1.00 95.31 93 ILE A C 1
ATOM 748 O O . ILE A 1 93 ? 7.571 -4.121 -8.386 1.00 95.31 93 ILE A O 1
ATOM 752 N N . PHE A 1 94 ? 9.631 -3.376 -8.897 1.00 96.38 94 PHE A N 1
ATOM 753 C CA . PHE A 1 94 ? 10.244 -3.716 -7.617 1.00 96.38 94 PHE A CA 1
ATOM 754 C C . PHE A 1 94 ? 9.519 -3.020 -6.465 1.00 96.38 94 PHE A C 1
ATOM 756 O O . PHE A 1 94 ? 9.049 -3.691 -5.549 1.00 96.38 94 PHE A O 1
ATOM 763 N N . TRP A 1 95 ? 9.348 -1.698 -6.538 1.00 96.38 95 TRP A N 1
ATOM 764 C CA . TRP A 1 95 ? 8.644 -0.946 -5.498 1.00 96.38 95 TRP A CA 1
ATOM 765 C C . TRP A 1 95 ? 7.177 -1.352 -5.376 1.00 96.38 95 TRP A C 1
ATOM 767 O O . TRP A 1 95 ? 6.680 -1.531 -4.265 1.00 96.38 95 TRP A O 1
ATOM 777 N N . ALA A 1 96 ? 6.484 -1.553 -6.498 1.00 96.00 96 ALA A N 1
ATOM 778 C CA . ALA A 1 96 ? 5.094 -1.984 -6.465 1.00 96.00 96 ALA A CA 1
ATOM 779 C C . ALA A 1 96 ? 4.950 -3.362 -5.800 1.00 96.00 96 ALA A C 1
ATOM 781 O O . ALA A 1 96 ? 4.097 -3.545 -4.933 1.00 96.00 96 ALA A O 1
ATOM 782 N N . THR A 1 97 ? 5.842 -4.295 -6.135 1.00 96.56 97 THR A N 1
ATOM 783 C CA . THR A 1 97 ? 5.897 -5.637 -5.542 1.00 96.56 97 THR A CA 1
ATOM 784 C C . THR A 1 97 ? 6.267 -5.585 -4.063 1.00 96.56 97 THR A C 1
ATOM 786 O O . THR A 1 97 ? 5.679 -6.309 -3.266 1.00 96.56 97 THR A O 1
ATOM 789 N N . TYR A 1 98 ? 7.188 -4.697 -3.679 1.00 95.38 98 TYR A N 1
ATOM 790 C CA . TYR A 1 98 ? 7.595 -4.490 -2.292 1.00 95.38 98 TYR A CA 1
ATOM 791 C C . TYR A 1 98 ? 6.413 -4.082 -1.404 1.00 95.38 98 TYR A C 1
ATOM 793 O O . TYR A 1 98 ? 6.263 -4.632 -0.319 1.00 95.38 98 TYR A O 1
ATOM 801 N N . PHE A 1 99 ? 5.537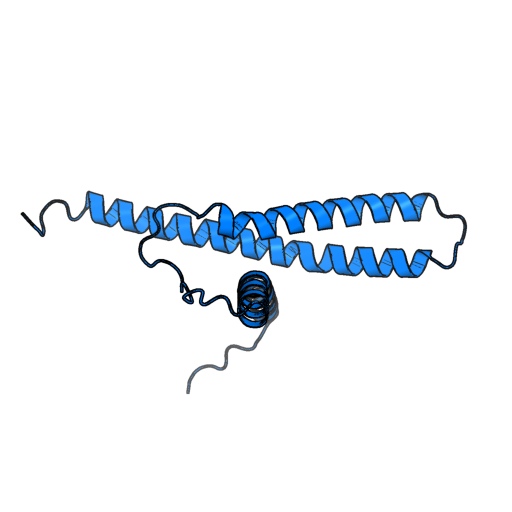 -3.175 -1.852 1.00 94.62 99 PHE A N 1
ATOM 802 C CA . PHE A 1 99 ? 4.428 -2.679 -1.023 1.00 94.62 99 PHE A CA 1
ATOM 803 C C . PHE A 1 99 ? 3.244 -3.649 -0.877 1.00 94.62 99 PHE A C 1
ATOM 805 O O . PHE A 1 99 ? 2.556 -3.621 0.148 1.00 94.62 99 PHE A O 1
ATOM 812 N N . ILE A 1 100 ? 3.012 -4.523 -1.863 1.00 95.31 100 ILE A N 1
ATOM 813 C CA . ILE A 1 100 ? 1.904 -5.496 -1.871 1.00 95.31 100 ILE A CA 1
ATOM 814 C C . ILE A 1 100 ? 1.805 -6.330 -0.577 1.00 95.31 100 ILE A C 1
ATOM 816 O O . ILE A 1 100 ? 0.721 -6.337 0.018 1.00 95.31 100 ILE A O 1
ATOM 820 N N . PRO A 1 101 ? 2.859 -7.021 -0.091 1.00 94.00 101 PRO A N 1
ATOM 821 C CA . PRO A 1 101 ? 2.754 -7.858 1.104 1.00 94.00 101 PRO A CA 1
ATOM 822 C C . PRO A 1 101 ? 2.393 -7.058 2.360 1.00 94.00 101 PRO A C 1
ATOM 824 O O . PRO A 1 101 ? 1.590 -7.531 3.163 1.00 94.00 101 PRO A O 1
ATOM 827 N N . PHE A 1 102 ? 2.907 -5.835 2.518 1.00 94.00 102 PHE A N 1
ATOM 828 C CA . PHE A 1 102 ? 2.607 -5.003 3.688 1.00 94.00 102 PHE A CA 1
ATOM 829 C C . PHE A 1 102 ? 1.167 -4.491 3.682 1.00 94.00 102 PHE A C 1
ATOM 831 O O . PHE A 1 102 ? 0.487 -4.545 4.704 1.00 94.00 102 PHE A O 1
ATOM 838 N N . ILE A 1 103 ? 0.668 -4.038 2.527 1.00 93.06 103 ILE A N 1
ATOM 839 C CA . ILE A 1 103 ? -0.728 -3.597 2.400 1.00 93.06 103 ILE A CA 1
ATOM 840 C C . ILE A 1 103 ? -1.670 -4.785 2.608 1.00 93.06 103 ILE A C 1
ATOM 842 O O . ILE A 1 103 ? -2.656 -4.666 3.332 1.00 93.06 103 ILE A O 1
ATOM 846 N N . THR A 1 104 ? -1.335 -5.951 2.050 1.00 93.88 104 THR A N 1
ATOM 847 C CA . THR A 1 104 ? -2.104 -7.191 2.240 1.00 93.88 104 THR A CA 1
ATOM 848 C C . THR A 1 104 ? -2.159 -7.584 3.715 1.00 93.88 104 THR A C 1
ATOM 850 O O . THR A 1 104 ? -3.240 -7.822 4.255 1.00 93.88 104 THR A O 1
ATOM 853 N N . PHE A 1 105 ? -1.010 -7.594 4.397 1.00 92.38 105 PHE A N 1
ATOM 854 C CA . PHE A 1 105 ? -0.934 -7.891 5.826 1.00 92.38 105 PHE A CA 1
ATOM 855 C C . PHE A 1 105 ? -1.681 -6.851 6.673 1.00 92.38 105 PHE A C 1
ATOM 857 O O . PHE A 1 105 ? -2.332 -7.202 7.659 1.00 92.38 105 PHE A O 1
ATOM 864 N N . GLY A 1 106 ? -1.651 -5.580 6.270 1.00 90.12 106 GLY A N 1
ATOM 865 C CA . GLY A 1 106 ? -2.375 -4.503 6.935 1.00 90.12 106 GLY A CA 1
ATOM 866 C C . GLY A 1 106 ? -3.885 -4.679 6.831 1.00 90.12 106 GLY A C 1
ATOM 867 O O . GLY A 1 106 ? -4.578 -4.657 7.847 1.00 90.12 106 GLY A O 1
ATOM 868 N N . VAL A 1 107 ? -4.388 -4.945 5.624 1.00 90.62 107 VAL A N 1
ATOM 869 C CA . VAL A 1 107 ? -5.803 -5.259 5.382 1.00 90.62 107 VAL A CA 1
ATOM 870 C C . VAL A 1 107 ? -6.221 -6.486 6.195 1.00 90.62 107 VAL A C 1
ATOM 872 O O . VAL A 1 107 ? -7.206 -6.419 6.929 1.00 90.62 107 VAL A O 1
ATOM 875 N N . TYR A 1 108 ? -5.441 -7.569 6.150 1.00 90.81 108 TYR A N 1
ATOM 876 C CA . TYR A 1 108 ? -5.681 -8.771 6.954 1.00 90.81 108 TYR A CA 1
ATOM 877 C C . TYR A 1 108 ? -5.761 -8.461 8.456 1.00 90.81 108 TYR A C 1
ATOM 879 O O . TYR A 1 108 ? -6.679 -8.915 9.138 1.00 90.81 108 TYR A O 1
ATOM 887 N N . THR A 1 109 ? -4.845 -7.639 8.972 1.00 87.06 109 THR A N 1
ATOM 888 C CA . THR A 1 109 ? -4.818 -7.243 10.388 1.00 87.06 109 THR A CA 1
ATOM 889 C C . THR A 1 109 ? -6.079 -6.478 10.783 1.00 87.06 109 THR A C 1
ATOM 891 O O . THR A 1 109 ? -6.645 -6.741 11.845 1.00 87.06 109 THR A O 1
ATOM 894 N N . VAL A 1 110 ? -6.564 -5.578 9.921 1.00 86.00 110 VAL A N 1
ATOM 895 C CA . VAL A 1 110 ? -7.826 -4.862 10.148 1.00 86.00 110 VAL A CA 1
ATOM 896 C C . VAL A 1 110 ? -8.995 -5.846 10.209 1.00 86.00 110 VAL A C 1
ATOM 898 O O . VAL A 1 110 ? -9.759 -5.806 11.169 1.00 86.00 110 VAL A O 1
ATOM 901 N N . PHE A 1 111 ? -9.117 -6.770 9.252 1.00 85.94 111 PHE A N 1
ATOM 902 C CA . PHE A 1 111 ? -10.185 -7.779 9.273 1.00 85.94 111 PHE A CA 1
ATOM 903 C C . PHE A 1 111 ? -10.152 -8.632 10.549 1.00 85.94 111 PHE A C 1
ATOM 905 O O . PHE A 1 111 ? -11.175 -8.769 11.219 1.00 85.94 111 PHE A O 1
ATOM 912 N N . ARG A 1 112 ? -8.970 -9.128 10.936 1.00 86.38 112 ARG A N 1
ATOM 913 C CA . ARG A 1 112 ? -8.787 -9.933 12.155 1.00 86.38 112 ARG A CA 1
ATOM 914 C C . ARG A 1 112 ? -9.118 -9.171 13.433 1.00 86.38 112 ARG A C 1
ATOM 916 O O . ARG A 1 112 ? -9.656 -9.761 14.367 1.00 86.38 112 ARG A O 1
ATOM 923 N N . TYR A 1 113 ? -8.807 -7.876 13.489 1.00 83.94 113 TYR A N 1
ATOM 924 C CA . TYR A 1 113 ? -9.154 -7.033 14.632 1.00 83.94 113 TYR A CA 1
ATOM 925 C C . TYR A 1 113 ? -10.675 -6.965 14.827 1.00 83.94 113 TYR A C 1
ATOM 927 O O . TYR A 1 113 ? -11.167 -7.248 15.917 1.00 83.94 113 TYR A O 1
ATOM 935 N N . TYR A 1 114 ? -11.427 -6.681 13.760 1.00 81.44 114 TYR A N 1
ATOM 936 C CA . TYR A 1 114 ? -12.888 -6.603 13.837 1.00 81.44 114 TYR A CA 1
ATOM 937 C C . TYR A 1 114 ? -13.560 -7.964 14.060 1.00 81.44 114 TYR A C 1
ATOM 939 O O . TYR A 1 114 ? -14.562 -8.025 14.765 1.00 81.44 114 TYR A O 1
ATOM 947 N N . GLU A 1 115 ? -13.013 -9.054 13.512 1.00 81.81 115 GLU A N 1
ATOM 948 C CA . GLU A 1 115 ? -13.490 -10.419 13.784 1.00 81.81 115 GLU A CA 1
ATOM 949 C C . GLU A 1 115 ? -13.396 -10.753 15.281 1.00 81.81 115 GLU A C 1
ATOM 951 O O . GLU A 1 115 ? -14.347 -11.259 15.876 1.00 81.81 115 GLU A O 1
ATOM 956 N N . LYS A 1 116 ? -12.269 -10.401 15.914 1.00 80.56 116 LYS A N 1
ATOM 957 C CA . LYS A 1 116 ? -12.062 -10.611 17.350 1.00 80.56 116 LYS A CA 1
ATOM 958 C C . LYS A 1 116 ? -13.031 -9.780 18.196 1.00 80.56 116 LYS A C 1
ATOM 960 O O . LYS A 1 116 ? -13.632 -10.320 19.119 1.00 80.56 116 LYS A O 1
ATOM 965 N N . GLU A 1 117 ? -13.199 -8.497 17.880 1.00 77.69 117 GLU A N 1
ATOM 966 C CA . GLU A 1 117 ? -14.136 -7.601 18.580 1.00 77.69 117 GLU A CA 1
ATOM 967 C C . GLU A 1 117 ? -15.595 -8.071 18.441 1.00 77.69 117 GLU A C 1
ATOM 969 O O . GLU A 1 117 ? -16.356 -8.056 19.409 1.00 77.69 117 GLU A O 1
ATOM 974 N N . ALA A 1 118 ? -15.989 -8.555 17.257 1.00 73.31 118 ALA A N 1
ATOM 975 C CA . ALA A 1 118 ? -17.309 -9.143 17.044 1.00 73.31 118 ALA A CA 1
ATOM 976 C C . ALA A 1 118 ? -17.517 -10.410 17.893 1.00 73.31 118 ALA A C 1
ATOM 978 O O . ALA A 1 118 ? -18.572 -10.566 18.505 1.00 73.31 118 ALA A O 1
ATOM 979 N N . GLY A 1 119 ? -16.504 -11.281 17.982 1.00 70.38 119 GLY A N 1
ATOM 980 C CA . GLY A 1 119 ? -16.542 -12.479 18.825 1.00 70.38 119 GLY A CA 1
ATOM 981 C C . GLY A 1 119 ? -16.687 -12.166 20.317 1.00 70.38 119 GLY A C 1
ATOM 982 O O . GLY A 1 119 ? -17.516 -12.777 20.988 1.00 70.38 119 GLY A O 1
ATOM 983 N N . VAL A 1 120 ? -15.945 -11.175 20.829 1.00 73.88 120 VAL A N 1
ATOM 984 C CA . VAL A 1 120 ? -16.051 -10.726 22.233 1.00 73.88 120 VAL A CA 1
ATOM 985 C C . VAL A 1 120 ? -17.463 -10.229 22.546 1.00 73.88 120 VAL A C 1
ATOM 987 O O . VAL A 1 120 ? -18.052 -10.649 23.537 1.00 73.88 120 VAL A O 1
ATOM 990 N N . LYS A 1 121 ? -18.060 -9.419 21.665 1.00 66.88 121 LYS A N 1
ATOM 991 C CA . LYS A 1 121 ? -19.432 -8.920 21.855 1.00 66.88 121 LYS A CA 1
ATOM 992 C C . LYS A 1 121 ? -20.501 -10.013 21.836 1.00 66.88 121 LYS A C 1
ATOM 994 O O . LYS A 1 121 ? -21.505 -9.891 22.534 1.00 66.88 121 LYS A O 1
ATOM 999 N N . ILE A 1 122 ? -20.330 -11.057 21.019 1.00 69.56 122 ILE A N 1
ATOM 1000 C CA . ILE A 1 122 ? -21.248 -12.207 21.020 1.00 69.56 122 ILE A CA 1
ATOM 1001 C C . ILE A 1 122 ? -21.197 -12.896 22.384 1.00 69.56 122 ILE A C 1
ATOM 1003 O O . ILE A 1 122 ? -22.246 -13.220 22.930 1.00 69.56 122 ILE A O 1
ATOM 1007 N N . LEU A 1 123 ? -20.002 -13.067 22.955 1.00 70.31 123 LEU A N 1
ATOM 1008 C CA . LEU A 1 123 ? -19.842 -13.656 24.283 1.00 70.31 123 LEU A CA 1
ATOM 1009 C C . LEU A 1 123 ? -20.464 -12.776 25.376 1.00 70.31 123 LEU A C 1
ATOM 1011 O O . LEU A 1 123 ? -21.219 -13.304 26.181 1.00 70.31 123 LEU A O 1
ATOM 1015 N N . GLU A 1 124 ? -20.248 -11.457 25.365 1.00 75.75 124 GLU A N 1
ATOM 1016 C CA . GLU A 1 124 ? -20.918 -10.535 26.304 1.00 75.75 124 GLU A CA 1
ATOM 1017 C C . GLU A 1 124 ? -22.449 -10.649 26.212 1.00 75.75 124 GLU A C 1
ATOM 1019 O O . GLU A 1 124 ? -23.124 -10.807 27.224 1.00 75.75 124 GLU A O 1
ATOM 1024 N N . ARG A 1 125 ? -23.016 -10.667 24.996 1.00 71.12 125 ARG A N 1
ATOM 1025 C CA . ARG A 1 125 ? -24.469 -10.813 24.798 1.00 71.12 125 ARG A CA 1
ATOM 1026 C C . ARG A 1 125 ? -25.009 -12.167 25.276 1.00 71.12 125 ARG A C 1
ATOM 1028 O O . ARG A 1 125 ? -26.146 -12.233 25.731 1.00 71.12 125 ARG A O 1
ATOM 1035 N N . VAL A 1 126 ? -24.239 -13.242 25.112 1.00 72.75 126 VAL A N 1
ATOM 1036 C CA . VAL A 1 126 ? -24.657 -14.610 25.467 1.00 72.75 126 VAL A CA 1
ATOM 1037 C C . VAL A 1 126 ? -24.514 -14.877 26.968 1.00 72.75 126 VAL A C 1
ATOM 1039 O O . VAL A 1 126 ? -25.350 -15.578 27.531 1.00 72.75 126 VAL A O 1
ATOM 1042 N N . TYR A 1 127 ? -23.487 -14.323 27.617 1.00 66.56 127 TYR A N 1
ATOM 1043 C CA . TYR A 1 127 ? -23.166 -14.605 29.020 1.00 66.56 127 TYR A CA 1
ATOM 1044 C C . TYR A 1 127 ? -23.646 -13.534 30.012 1.00 66.56 127 TYR A C 1
ATOM 1046 O O . TYR A 1 127 ? -23.812 -13.859 31.185 1.00 66.56 127 TYR A O 1
ATOM 1054 N N . GLU A 1 128 ? -23.945 -12.305 29.574 1.00 63.84 128 GLU A N 1
ATOM 1055 C CA . GLU A 1 128 ? -24.482 -11.237 30.435 1.00 63.84 128 GLU A CA 1
ATOM 1056 C C . GLU A 1 128 ? -25.884 -10.738 30.015 1.00 63.84 128 GLU A C 1
ATOM 1058 O O . GLU A 1 128 ? -26.074 -9.538 29.810 1.00 63.84 128 GLU A O 1
ATOM 1063 N N . PRO A 1 129 ? -26.921 -11.593 29.901 1.00 56.69 129 PRO A N 1
ATOM 1064 C CA . PRO A 1 129 ? -28.262 -11.088 29.606 1.00 56.69 129 PRO A CA 1
ATOM 1065 C C . PRO A 1 129 ? -28.884 -10.253 30.749 1.00 56.69 129 PRO A C 1
ATOM 1067 O O . PRO A 1 129 ? -29.806 -9.490 30.480 1.00 56.69 129 PRO A O 1
ATOM 1070 N N . ASN A 1 130 ? -28.392 -10.347 31.998 1.00 55.72 130 ASN A N 1
ATOM 1071 C CA . ASN A 1 130 ? -29.147 -9.917 33.193 1.00 55.72 130 ASN A CA 1
ATOM 1072 C C . ASN A 1 130 ? -28.422 -8.961 34.172 1.00 55.72 130 ASN A C 1
ATOM 1074 O O . ASN A 1 130 ? -28.835 -8.874 35.323 1.00 55.72 130 ASN A O 1
ATOM 1078 N N . LEU A 1 131 ? -27.358 -8.239 33.790 1.00 54.03 131 LEU A N 1
ATOM 1079 C CA . LEU A 1 131 ? -26.680 -7.332 34.745 1.00 54.03 131 LEU A CA 1
ATOM 1080 C C . LEU A 1 131 ? -27.268 -5.908 34.843 1.00 54.03 131 LEU A C 1
ATOM 1082 O O . LEU A 1 131 ? -26.798 -5.120 35.661 1.00 54.03 131 LEU A O 1
ATOM 1086 N N . PHE A 1 132 ? -28.291 -5.571 34.048 1.00 52.19 132 PHE A N 1
ATOM 1087 C CA . PHE A 1 132 ? -28.919 -4.238 34.042 1.00 52.19 132 PHE A CA 1
ATOM 1088 C C . PHE A 1 132 ? -30.457 -4.265 33.913 1.00 52.19 132 PHE A C 1
ATOM 1090 O O . PHE A 1 132 ? -31.033 -3.335 33.347 1.00 52.19 132 PHE A O 1
ATOM 1097 N N . SER A 1 133 ? -31.120 -5.320 34.404 1.00 46.19 133 SER A N 1
ATOM 1098 C CA . SER A 1 133 ? -32.578 -5.322 34.630 1.00 46.19 133 SER A CA 1
ATOM 1099 C C . SER A 1 133 ? -32.912 -4.896 36.051 1.00 46.19 133 SER A C 1
ATOM 1101 O O . SER A 1 133 ? -32.324 -5.524 36.962 1.00 46.19 133 SER A O 1
#

Solvent-accessible surface area (backbone atoms only — not comparable to full-atom values): 7934 Å² total; per-residue (Å²): 132,83,78,78,72,74,84,41,72,70,48,51,52,51,50,55,18,50,53,6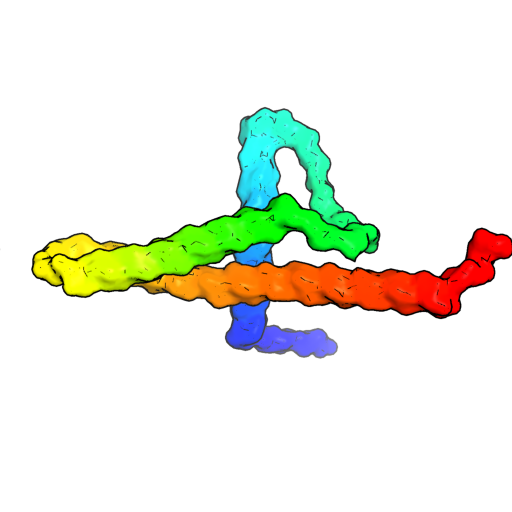0,68,42,42,66,59,52,52,52,51,52,51,31,52,76,70,70,47,90,71,80,86,79,69,80,70,95,75,68,83,62,81,59,62,83,72,50,46,64,57,54,53,49,47,52,51,32,52,51,47,35,54,51,40,54,56,52,59,77,71,57,80,90,50,88,61,56,60,61,46,51,54,51,33,50,53,34,58,63,49,45,62,38,53,52,52,38,53,50,49,54,54,53,51,48,52,50,55,46,53,53,51,52,49,48,60,71,75,54,80,70,87,86,119

Mean predicted aligned error: 9.56 Å

pLDDT: mean 81.08, std 13.79, range [41.0, 96.88]